Protein AF-A0A257UPD8-F1 (afdb_monomer)

Structure (mmCIF, N/CA/C/O backbone):
data_AF-A0A257UPD8-F1
#
_entry.id   AF-A0A257UPD8-F1
#
loop_
_atom_site.group_PDB
_atom_site.id
_atom_site.type_symbol
_atom_site.label_atom_id
_atom_site.label_alt_id
_atom_site.label_comp_id
_at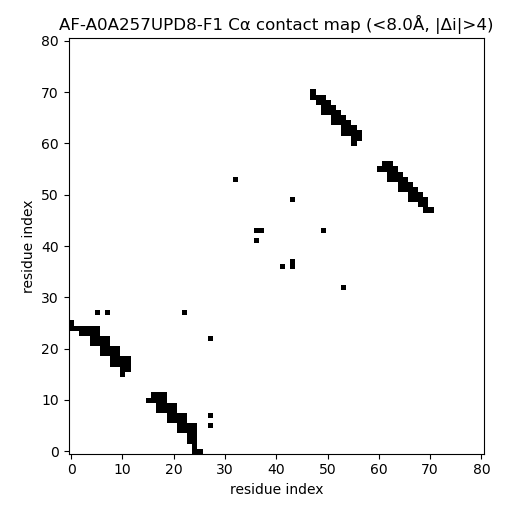om_site.label_asym_id
_atom_site.label_entity_id
_atom_site.label_seq_id
_atom_site.pdbx_PDB_ins_code
_atom_site.Cartn_x
_atom_site.Cartn_y
_atom_site.Cartn_z
_atom_site.occupancy
_atom_site.B_iso_or_equiv
_atom_site.auth_seq_id
_atom_site.auth_comp_id
_atom_site.auth_asym_id
_atom_site.auth_atom_id
_atom_site.pdbx_PDB_model_num
ATOM 1 N N . LEU A 1 1 ? -16.506 1.030 2.211 1.00 85.44 1 LEU A N 1
ATOM 2 C CA . LEU A 1 1 ? -15.961 0.621 3.522 1.00 85.44 1 LEU A CA 1
ATOM 3 C C . LEU A 1 1 ? -16.843 1.232 4.598 1.00 85.44 1 LEU A C 1
ATOM 5 O O . LEU A 1 1 ? -17.445 2.256 4.294 1.00 85.44 1 LEU A O 1
ATOM 9 N N . PRO A 1 2 ? -16.960 0.595 5.769 1.00 89.75 2 PRO A N 1
ATOM 10 C CA . PRO A 1 2 ? -17.693 1.147 6.904 1.00 89.75 2 PRO A CA 1
ATOM 11 C C . PRO A 1 2 ? -17.084 2.492 7.360 1.00 89.75 2 PRO A C 1
ATOM 13 O O . PRO A 1 2 ? -15.884 2.710 7.166 1.00 89.75 2 PRO A O 1
ATOM 16 N N . ASP A 1 3 ? -17.902 3.381 7.929 1.00 91.38 3 ASP A N 1
ATOM 17 C CA . ASP A 1 3 ? -17.484 4.722 8.395 1.00 91.38 3 ASP A CA 1
ATOM 18 C C . ASP A 1 3 ? -16.933 4.702 9.835 1.00 91.38 3 ASP A C 1
ATOM 20 O O . ASP A 1 3 ? -16.548 5.729 10.401 1.00 91.38 3 ASP A O 1
ATOM 24 N N . GLU A 1 4 ? -16.894 3.521 10.447 1.00 94.19 4 GLU A N 1
ATOM 25 C CA . GLU A 1 4 ? -16.356 3.273 11.769 1.00 94.19 4 GLU A CA 1
ATOM 26 C C . GLU A 1 4 ? -14.887 3.689 11.865 1.00 94.19 4 GLU A C 1
ATOM 28 O O . GLU A 1 4 ? -14.089 3.578 10.924 1.00 94.19 4 GLU A O 1
ATOM 33 N N . ARG A 1 5 ? -14.524 4.150 13.063 1.00 95.88 5 ARG A N 1
ATOM 34 C CA . ARG A 1 5 ? -13.148 4.487 13.403 1.00 95.88 5 ARG A CA 1
ATOM 35 C C . ARG A 1 5 ? -12.502 3.334 14.155 1.00 95.88 5 ARG A C 1
ATOM 37 O O . ARG A 1 5 ? -13.101 2.774 15.070 1.00 95.88 5 ARG A O 1
ATOM 44 N N . ILE A 1 6 ? -11.270 3.026 13.783 1.00 95.31 6 ILE A N 1
ATOM 45 C CA . ILE A 1 6 ? -10.426 2.011 14.399 1.00 95.31 6 ILE A CA 1
ATOM 46 C C . ILE A 1 6 ? -9.151 2.653 14.940 1.00 95.31 6 ILE A C 1
ATOM 48 O O . ILE A 1 6 ? -8.738 3.730 14.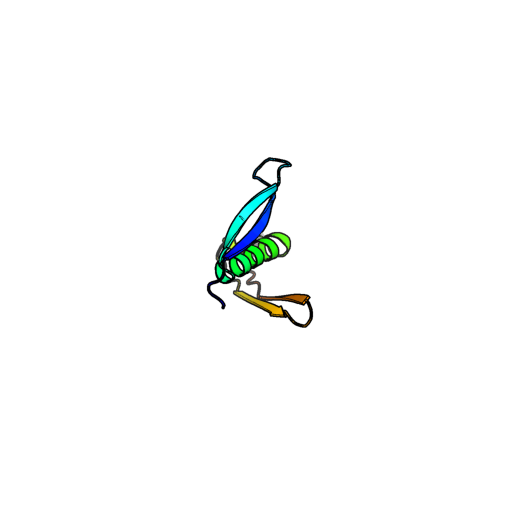504 1.00 95.31 6 ILE A O 1
ATOM 52 N N . GLU A 1 7 ? -8.530 1.988 15.905 1.00 95.94 7 GLU A N 1
ATOM 53 C CA . GLU A 1 7 ? -7.222 2.376 16.420 1.00 95.94 7 GLU A CA 1
ATOM 54 C C . GLU A 1 7 ? -6.154 1.488 15.784 1.00 95.94 7 GLU A C 1
ATOM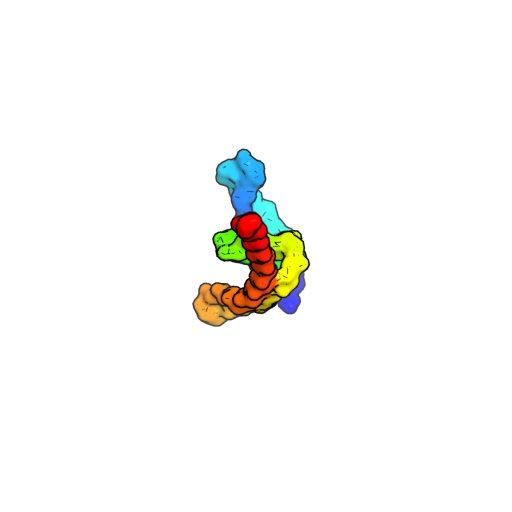 56 O O . GLU A 1 7 ? -6.261 0.261 15.812 1.00 95.94 7 GLU A O 1
ATOM 61 N N . ILE A 1 8 ? -5.120 2.112 15.226 1.00 92.94 8 ILE A N 1
ATOM 62 C CA . ILE A 1 8 ? -3.891 1.428 14.823 1.00 92.94 8 ILE A CA 1
ATOM 63 C C . ILE A 1 8 ? -2.735 1.973 15.654 1.00 92.94 8 ILE A C 1
ATOM 65 O O . ILE A 1 8 ? -2.730 3.133 16.077 1.00 92.94 8 ILE A O 1
ATOM 69 N N . PHE A 1 9 ? -1.755 1.114 15.882 1.00 92.12 9 PHE A N 1
ATOM 70 C CA . PHE A 1 9 ? -0.571 1.412 16.667 1.00 92.12 9 PHE A CA 1
ATOM 71 C C . PHE A 1 9 ? 0.638 1.416 15.742 1.00 92.12 9 PHE A C 1
ATOM 73 O O . PHE A 1 9 ? 0.831 0.469 14.979 1.00 92.12 9 PHE A O 1
ATOM 80 N N . ARG A 1 10 ? 1.421 2.492 15.786 1.00 88.00 10 ARG A N 1
ATOM 81 C CA . ARG A 1 10 ? 2.596 2.685 14.932 1.00 88.00 10 ARG A CA 1
ATOM 82 C C . ARG A 1 10 ? 3.802 3.099 15.765 1.00 88.00 10 ARG A C 1
ATOM 84 O O . ARG A 1 10 ? 3.609 3.774 16.772 1.00 88.00 10 ARG A O 1
ATOM 91 N N . PRO A 1 11 ? 5.028 2.724 15.377 1.00 87.94 11 PRO A N 1
ATOM 92 C CA . PRO A 1 11 ? 6.219 3.245 16.035 1.00 87.94 11 PRO A CA 1
ATOM 93 C C . PRO A 1 11 ? 6.280 4.768 15.866 1.00 87.94 11 PRO A C 1
ATOM 95 O O . PRO A 1 11 ? 6.045 5.284 14.771 1.00 87.94 11 PRO A O 1
ATOM 98 N N . GLY A 1 12 ? 6.571 5.475 16.956 1.00 86.19 12 GLY A N 1
ATOM 99 C CA . GLY A 1 12 ? 6.813 6.910 16.931 1.00 86.19 12 GLY A CA 1
ATOM 100 C C . GLY A 1 12 ? 8.078 7.237 16.143 1.00 86.19 12 GLY A C 1
ATOM 101 O O . GLY A 1 12 ? 9.032 6.456 16.097 1.00 86.19 12 GLY A O 1
ATOM 102 N N . TRP A 1 13 ? 8.097 8.403 15.502 1.00 82.38 13 TRP A N 1
ATOM 103 C CA . TRP A 1 13 ? 9.273 8.835 14.751 1.00 82.38 13 TRP A CA 1
ATOM 104 C C . TRP A 1 13 ? 10.461 9.048 15.696 1.00 82.38 13 TRP A C 1
ATOM 106 O O . TRP A 1 13 ? 10.378 9.862 16.614 1.00 82.38 13 TRP A O 1
ATOM 116 N N . ASP A 1 14 ? 11.560 8.325 15.461 1.00 87.81 14 ASP A N 1
ATOM 117 C CA . ASP A 1 14 ? 12.774 8.354 16.296 1.00 87.81 14 ASP A CA 1
ATOM 118 C C . ASP A 1 14 ? 12.509 8.069 17.793 1.00 87.81 14 ASP A C 1
ATOM 120 O O . ASP A 1 14 ? 13.218 8.540 18.681 1.00 87.81 14 ASP A O 1
ATOM 124 N N . SER A 1 15 ? 11.462 7.290 18.087 1.00 86.94 15 SER A N 1
ATOM 125 C CA . SER A 1 15 ? 11.090 6.897 19.446 1.00 86.94 15 SER A CA 1
ATOM 126 C C . SER A 1 15 ? 10.791 5.397 19.519 1.00 86.94 15 SER A C 1
ATOM 128 O O . SER A 1 15 ? 10.193 4.840 18.598 1.00 86.94 15 SER A O 1
ATOM 130 N N . PRO A 1 16 ? 11.164 4.713 20.617 1.00 84.62 16 PRO A N 1
ATOM 131 C CA . PRO A 1 16 ? 10.710 3.349 20.878 1.00 84.62 16 PRO A CA 1
ATOM 132 C C . PRO A 1 16 ? 9.226 3.280 21.280 1.00 84.62 16 PRO A C 1
ATOM 134 O O . PRO A 1 16 ? 8.686 2.181 21.418 1.00 84.62 16 PRO A O 1
ATOM 137 N N . ASP A 1 17 ? 8.578 4.426 21.510 1.00 92.06 17 ASP A N 1
ATOM 138 C CA . ASP A 1 17 ? 7.181 4.488 21.915 1.00 92.06 17 ASP A CA 1
ATOM 139 C C . ASP A 1 17 ? 6.238 4.152 20.759 1.00 92.06 17 ASP A C 1
ATOM 141 O O . ASP A 1 17 ? 6.488 4.452 19.592 1.00 92.06 17 ASP A O 1
ATOM 145 N N . MET A 1 18 ? 5.106 3.550 21.110 1.00 91.69 18 MET A N 1
ATOM 146 C CA . MET A 1 18 ? 4.038 3.252 20.171 1.00 91.69 18 MET A CA 1
ATOM 147 C C . MET A 1 18 ? 3.005 4.378 20.194 1.00 91.69 18 MET A C 1
ATOM 149 O O . MET A 1 18 ? 2.351 4.627 21.209 1.00 91.69 18 MET A O 1
ATOM 153 N N . GLU A 1 19 ? 2.815 5.031 19.060 1.00 91.88 19 GLU A N 1
ATOM 154 C CA . GLU A 1 19 ? 1.786 6.035 18.869 1.00 91.88 19 GLU A CA 1
ATOM 155 C C . GLU A 1 19 ? 0.459 5.382 18.502 1.00 91.88 19 GLU A C 1
ATOM 157 O O . GLU A 1 19 ? 0.348 4.582 17.569 1.00 91.88 19 GLU A O 1
ATOM 162 N N . ARG A 1 20 ? -0.580 5.764 19.242 1.00 93.56 20 ARG A N 1
ATOM 163 C CA . ARG A 1 20 ? -1.954 5.375 18.951 1.00 93.56 20 ARG A CA 1
ATOM 164 C C . ARG A 1 20 ? -2.584 6.387 18.010 1.00 93.56 20 ARG A C 1
ATOM 166 O O . ARG A 1 20 ? -2.655 7.571 18.336 1.00 93.56 20 ARG A O 1
ATOM 173 N N . GLN A 1 21 ? -3.109 5.906 16.891 1.00 93.19 21 GLN A N 1
ATOM 174 C CA . GLN A 1 21 ? -3.751 6.736 15.882 1.00 93.19 21 GLN A CA 1
ATOM 175 C C . GLN A 1 21 ? -5.164 6.227 15.598 1.00 93.19 21 GLN A C 1
ATOM 177 O O . GLN A 1 21 ? -5.379 5.029 15.414 1.00 93.19 21 GLN A O 1
ATOM 182 N N . THR A 1 22 ? -6.135 7.141 15.562 1.00 96.44 22 THR A N 1
ATOM 183 C CA . THR A 1 22 ? -7.538 6.816 15.279 1.00 96.44 22 THR A CA 1
ATOM 184 C C . THR A 1 22 ? -7.882 7.166 13.835 1.00 96.44 22 THR A C 1
ATOM 186 O O . THR A 1 22 ? -8.004 8.344 13.496 1.00 96.44 22 THR A O 1
ATOM 189 N N . HIS A 1 23 ? -8.148 6.152 13.021 1.00 94.88 23 HIS A N 1
ATOM 190 C CA . HIS A 1 23 ? -8.417 6.267 11.585 1.00 94.88 23 HIS A CA 1
ATOM 191 C C . HIS A 1 23 ? -9.800 5.734 11.242 1.00 94.88 23 HIS A C 1
ATOM 193 O O . HIS A 1 23 ? -10.328 4.875 11.939 1.00 94.88 23 HIS A O 1
ATOM 199 N N . THR A 1 24 ? -10.394 6.204 10.154 1.00 96.81 24 THR A N 1
ATOM 200 C CA . THR A 1 24 ? -11.442 5.438 9.467 1.00 96.81 24 THR A CA 1
ATOM 201 C C . THR A 1 24 ? -10.859 4.131 8.920 1.00 96.81 24 THR A C 1
ATOM 203 O O . THR A 1 24 ? -9.651 4.019 8.704 1.00 96.81 24 THR A O 1
ATOM 206 N N . VAL A 1 25 ? -11.707 3.138 8.630 1.00 94.94 25 VAL A N 1
ATOM 207 C CA . VAL A 1 25 ? -11.249 1.881 7.999 1.00 94.94 25 VAL A CA 1
ATOM 208 C C . VAL A 1 25 ? -10.500 2.149 6.686 1.00 94.94 25 VAL A C 1
ATOM 210 O O . VAL A 1 25 ? -9.500 1.499 6.397 1.00 94.94 25 VAL A O 1
ATOM 213 N N . ARG A 1 26 ? -10.955 3.135 5.901 1.00 95.38 26 ARG A N 1
ATOM 214 C CA . ARG A 1 26 ? -10.295 3.545 4.655 1.00 95.38 26 ARG A CA 1
ATOM 215 C C . ARG A 1 26 ? -8.886 4.076 4.904 1.00 95.38 26 ARG A C 1
ATOM 217 O O . ARG A 1 26 ? -7.956 3.593 4.270 1.00 95.38 26 ARG A O 1
ATOM 224 N N . GLU A 1 27 ? -8.752 5.048 5.801 1.00 95.56 27 GLU A N 1
ATOM 225 C CA . GLU A 1 27 ? -7.459 5.659 6.129 1.00 95.56 27 GLU A CA 1
ATOM 226 C C . GLU A 1 27 ? -6.484 4.608 6.670 1.00 95.56 27 GLU A C 1
ATOM 228 O O . GLU A 1 27 ? -5.323 4.597 6.284 1.00 95.56 27 GLU A O 1
ATOM 233 N N . ALA A 1 28 ? -6.956 3.665 7.492 1.00 94.69 28 ALA A N 1
ATOM 234 C CA . ALA A 1 28 ? -6.116 2.587 8.005 1.00 94.69 28 ALA A CA 1
ATOM 235 C C . ALA A 1 28 ? -5.610 1.643 6.898 1.00 94.69 28 ALA A C 1
ATOM 237 O O . ALA A 1 28 ? -4.433 1.285 6.894 1.00 94.69 28 ALA A O 1
ATOM 238 N N . ILE A 1 29 ? -6.474 1.255 5.951 1.00 95.06 29 ILE A N 1
ATOM 239 C CA . ILE A 1 29 ? -6.092 0.421 4.797 1.00 95.06 29 ILE A CA 1
ATOM 240 C C . ILE A 1 29 ? -5.067 1.146 3.923 1.00 95.06 29 ILE A C 1
ATOM 242 O O . ILE A 1 29 ? -4.055 0.559 3.541 1.00 95.06 29 ILE A O 1
ATOM 246 N N . GLU A 1 30 ? -5.309 2.421 3.623 1.00 95.06 30 GLU A N 1
ATOM 247 C CA . GLU A 1 30 ? -4.395 3.245 2.831 1.00 95.06 30 GLU A CA 1
ATOM 248 C C . GLU A 1 30 ? -3.031 3.365 3.515 1.00 95.06 30 GLU A C 1
ATOM 250 O O . GLU A 1 30 ? -1.992 3.111 2.907 1.00 95.06 30 GLU A O 1
ATOM 255 N N . ALA A 1 31 ? -3.034 3.666 4.810 1.00 93.38 31 ALA A N 1
ATOM 256 C CA . ALA A 1 31 ? -1.815 3.845 5.568 1.00 93.38 31 ALA A CA 1
ATOM 257 C C . ALA A 1 31 ? -0.997 2.539 5.657 1.00 93.38 31 ALA A C 1
ATOM 259 O O . ALA A 1 31 ? 0.222 2.588 5.510 1.00 93.38 31 ALA A O 1
ATOM 260 N N . LEU A 1 32 ? -1.644 1.380 5.839 1.00 94.06 32 LEU A N 1
ATOM 261 C CA . LEU A 1 32 ? -0.979 0.071 5.791 1.00 94.06 32 LEU A CA 1
ATOM 262 C C . LEU A 1 32 ? -0.425 -0.254 4.399 1.00 94.06 32 LEU A C 1
ATOM 264 O O . LEU A 1 32 ? 0.656 -0.824 4.288 1.00 94.06 32 LEU A O 1
ATOM 268 N N . SER A 1 33 ? -1.142 0.121 3.338 1.00 94.88 33 SER A N 1
ATOM 269 C CA . SER A 1 33 ? -0.693 -0.105 1.958 1.00 94.88 33 SER A CA 1
ATOM 270 C C . SER A 1 33 ? 0.631 0.615 1.689 1.00 94.88 33 SER A C 1
ATOM 272 O O . SER A 1 33 ? 1.564 0.008 1.164 1.00 94.88 33 SER A O 1
ATOM 274 N N . TYR A 1 34 ? 0.761 1.874 2.124 1.00 92.12 34 TYR A N 1
ATOM 275 C CA . TYR A 1 34 ? 2.025 2.609 2.019 1.00 92.12 34 TYR A CA 1
ATOM 276 C C . TYR A 1 34 ? 3.139 2.004 2.883 1.00 92.12 34 TYR A C 1
ATOM 278 O O . TYR A 1 34 ? 4.270 1.899 2.409 1.00 92.12 34 TYR A O 1
ATOM 286 N N . ASP A 1 35 ? 2.833 1.550 4.104 1.00 91.62 35 ASP A N 1
ATOM 287 C CA . ASP A 1 35 ? 3.822 0.893 4.970 1.00 91.62 35 ASP A CA 1
ATOM 288 C C . ASP A 1 35 ? 4.379 -0.388 4.320 1.00 91.62 35 ASP A C 1
ATOM 290 O O . ASP A 1 35 ? 5.588 -0.629 4.357 1.00 91.62 35 ASP A O 1
ATOM 294 N N . PHE A 1 36 ? 3.524 -1.222 3.715 1.00 93.69 36 PHE A N 1
ATOM 295 C CA . PHE A 1 36 ? 3.954 -2.453 3.040 1.00 93.69 36 PHE A CA 1
ATOM 296 C C . PHE A 1 36 ? 4.685 -2.180 1.726 1.00 93.69 36 PHE A C 1
ATOM 298 O O . PHE A 1 36 ? 5.667 -2.861 1.415 1.00 93.69 36 PHE A O 1
ATOM 305 N N . LEU A 1 37 ? 4.247 -1.168 0.975 1.00 92.62 37 LEU A N 1
ATOM 306 C CA . LEU A 1 37 ? 4.919 -0.753 -0.251 1.00 92.62 37 LEU A CA 1
ATOM 307 C C . LEU A 1 37 ? 6.338 -0.258 0.052 1.00 92.62 37 LEU A C 1
ATOM 309 O O . LEU A 1 37 ? 7.287 -0.700 -0.587 1.00 92.62 37 LEU A O 1
ATOM 313 N N . ALA A 1 38 ? 6.510 0.576 1.082 1.00 89.25 38 ALA A N 1
ATOM 314 C CA . ALA A 1 38 ? 7.821 1.065 1.506 1.00 89.25 38 ALA A CA 1
ATOM 315 C C . ALA A 1 38 ? 8.759 -0.059 1.987 1.00 89.25 38 ALA A C 1
ATOM 317 O O . ALA A 1 38 ? 9.966 0.013 1.759 1.00 89.25 38 ALA A O 1
ATOM 318 N N . GLN A 1 39 ? 8.219 -1.104 2.626 1.00 90.94 39 GLN A N 1
ATOM 319 C CA . GLN A 1 39 ? 8.998 -2.256 3.099 1.00 90.94 39 GLN A CA 1
ATOM 320 C C . GLN A 1 39 ? 9.539 -3.142 1.970 1.00 90.94 39 GLN A C 1
ATOM 322 O O . GLN A 1 39 ? 10.600 -3.743 2.130 1.00 90.94 39 GLN A O 1
ATOM 327 N N . THR A 1 40 ? 8.808 -3.268 0.861 1.00 90.75 40 THR A N 1
ATOM 328 C CA . THR A 1 40 ? 9.113 -4.241 -0.205 1.00 90.75 40 THR A CA 1
ATOM 329 C C . THR A 1 40 ? 9.663 -3.596 -1.474 1.00 90.75 40 THR A C 1
ATOM 331 O O . THR A 1 40 ? 10.563 -4.155 -2.098 1.00 90.75 40 THR A O 1
ATOM 334 N N . HIS A 1 41 ? 9.171 -2.409 -1.832 1.00 86.62 41 HIS A N 1
ATOM 335 C CA . HIS A 1 41 ? 9.477 -1.711 -3.079 1.00 86.62 41 HIS A CA 1
ATOM 336 C C . HIS A 1 41 ? 9.694 -0.215 -2.824 1.00 86.62 41 HIS A C 1
ATOM 338 O O . HIS A 1 41 ? 8.873 0.634 -3.175 1.00 86.62 41 HIS A O 1
ATOM 344 N N . CYS A 1 42 ? 10.827 0.128 -2.207 1.00 71.69 42 CYS A N 1
ATOM 345 C CA . CYS A 1 42 ? 11.252 1.521 -2.098 1.00 71.69 42 CYS A CA 1
ATOM 346 C C . CYS A 1 42 ? 11.520 2.125 -3.492 1.00 71.69 42 CYS A C 1
ATOM 348 O O . CYS A 1 42 ? 11.878 1.424 -4.434 1.00 71.69 42 CYS A O 1
ATOM 350 N N . GLY A 1 43 ? 11.318 3.437 -3.643 1.00 72.94 43 GLY A N 1
ATOM 351 C CA . GLY A 1 43 ? 11.461 4.118 -4.936 1.00 72.94 43 GLY A CA 1
ATOM 352 C C . GLY A 1 43 ? 10.164 4.295 -5.732 1.00 72.94 43 GLY A C 1
ATOM 353 O O . GLY A 1 43 ? 10.183 5.013 -6.731 1.00 72.94 43 GLY A O 1
ATOM 354 N N . TRP A 1 44 ? 9.027 3.764 -5.257 1.00 73.50 44 TRP A N 1
ATOM 355 C CA . TRP A 1 44 ? 7.692 4.121 -5.770 1.00 73.50 44 TRP A CA 1
ATOM 356 C C . TRP A 1 44 ? 7.446 5.646 -5.744 1.00 73.50 44 TRP A C 1
ATOM 358 O O . TRP A 1 44 ? 6.804 6.200 -6.634 1.00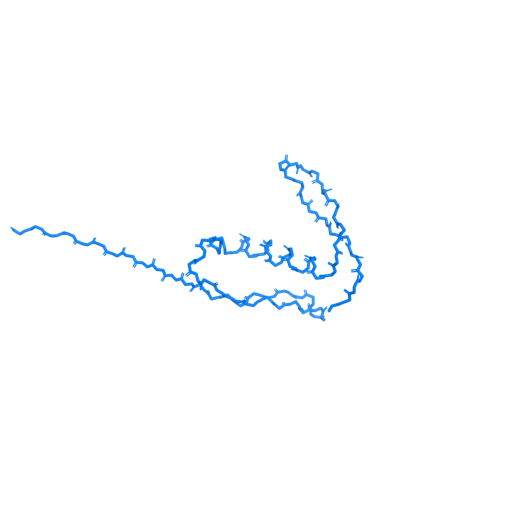 73.50 44 TRP A O 1
ATOM 368 N N . GLU A 1 45 ? 8.048 6.339 -4.773 1.00 77.88 45 GLU A N 1
ATOM 369 C CA . GLU A 1 45 ? 7.997 7.797 -4.584 1.00 77.88 45 GLU A CA 1
ATOM 370 C C . GLU A 1 45 ? 8.633 8.588 -5.742 1.00 77.88 45 GLU A C 1
ATOM 372 O O . GLU A 1 45 ? 8.335 9.768 -5.937 1.00 77.88 45 GLU A O 1
ATOM 377 N N . ASN A 1 46 ? 9.489 7.948 -6.546 1.00 80.69 46 ASN A N 1
ATOM 378 C CA . ASN A 1 46 ? 10.211 8.603 -7.639 1.00 80.69 46 ASN A CA 1
ATOM 379 C C . ASN A 1 46 ? 9.332 8.865 -8.872 1.00 80.69 46 ASN A C 1
ATOM 381 O O . ASN A 1 46 ? 9.788 9.515 -9.811 1.00 80.69 46 ASN A O 1
ATOM 385 N N . ASN A 1 47 ? 8.081 8.386 -8.879 1.00 77.12 47 ASN A N 1
ATOM 386 C CA . ASN A 1 47 ? 7.110 8.590 -9.957 1.00 77.12 47 ASN A CA 1
ATOM 387 C C . ASN A 1 47 ? 7.586 8.112 -11.347 1.00 77.12 47 ASN A C 1
ATOM 389 O O . ASN A 1 47 ? 7.130 8.633 -12.364 1.00 77.12 47 ASN A O 1
ATOM 393 N N . ASP A 1 48 ? 8.440 7.082 -11.425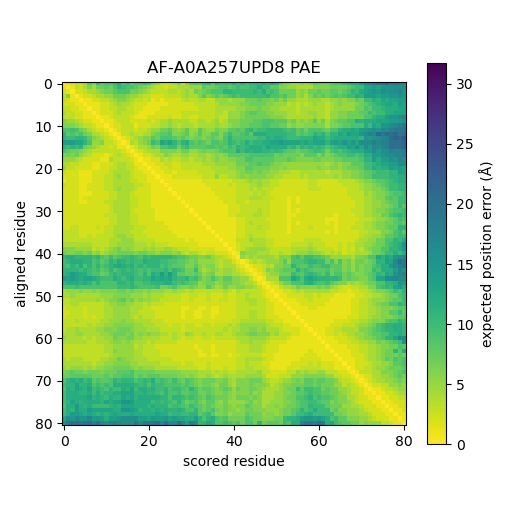 1.00 83.25 48 ASP A N 1
ATOM 394 C CA . ASP A 1 48 ? 8.876 6.506 -12.716 1.00 83.25 48 ASP A CA 1
ATOM 395 C C . ASP A 1 48 ? 7.808 5.597 -13.369 1.00 83.25 48 ASP A C 1
ATOM 397 O O . ASP A 1 48 ? 8.068 4.870 -14.327 1.00 83.25 48 ASP A O 1
ATOM 401 N N . GLY A 1 49 ? 6.563 5.659 -12.890 1.00 85.62 49 GLY A N 1
ATOM 402 C CA . GLY A 1 49 ? 5.411 4.996 -13.504 1.00 85.62 49 GLY A CA 1
ATOM 403 C C . GLY A 1 49 ? 5.176 3.553 -13.060 1.00 85.62 49 GLY A C 1
ATOM 404 O O . GLY A 1 49 ? 4.566 2.797 -13.814 1.00 85.62 49 GLY A O 1
ATOM 405 N N . ALA A 1 50 ? 5.644 3.165 -11.872 1.00 88.94 50 ALA A N 1
ATOM 406 C CA . ALA A 1 50 ? 5.218 1.919 -11.241 1.00 88.94 50 ALA A CA 1
ATOM 407 C C . ALA A 1 50 ? 3.732 1.984 -10.839 1.00 88.94 50 ALA A C 1
ATOM 409 O O . ALA A 1 50 ? 3.221 3.050 -10.490 1.00 88.94 50 ALA A O 1
ATOM 410 N N . TYR A 1 51 ? 3.038 0.850 -10.898 1.00 90.88 51 TYR A N 1
ATOM 411 C CA . TYR A 1 51 ? 1.622 0.731 -10.539 1.00 90.88 51 TYR A CA 1
ATOM 412 C C . TYR A 1 51 ? 1.309 -0.678 -10.035 1.00 90.88 51 TYR A C 1
ATOM 414 O O . TYR A 1 51 ? 2.112 -1.594 -10.188 1.00 90.88 51 TYR A O 1
ATOM 422 N N . GLY A 1 52 ? 0.142 -0.874 -9.432 1.00 92.69 52 GLY A N 1
ATOM 423 C CA . GLY A 1 52 ? -0.255 -2.175 -8.911 1.00 92.69 52 GLY A CA 1
ATOM 424 C C . GLY A 1 52 ? -1.451 -2.084 -7.982 1.00 92.69 52 GLY A C 1
ATOM 425 O O . GLY A 1 52 ? -1.951 -0.989 -7.718 1.00 92.69 52 GLY A O 1
ATOM 426 N N . ASP A 1 53 ? -1.866 -3.239 -7.473 1.00 96.69 53 ASP A N 1
ATOM 427 C CA . ASP A 1 53 ? -3.041 -3.382 -6.623 1.00 96.69 53 ASP A CA 1
ATOM 428 C C . ASP A 1 53 ? -2.693 -4.093 -5.312 1.00 96.69 53 ASP A C 1
ATOM 430 O O . ASP A 1 53 ? -2.028 -5.132 -5.296 1.00 96.69 53 ASP A O 1
ATOM 434 N N . PHE A 1 54 ? -3.197 -3.550 -4.203 1.00 97.31 54 PHE A N 1
ATOM 435 C CA . PHE A 1 54 ? -3.264 -4.261 -2.931 1.00 97.31 54 PHE A CA 1
ATOM 436 C C . PHE A 1 54 ? -4.633 -4.922 -2.768 1.00 97.31 54 PHE A C 1
ATOM 438 O O . PHE A 1 54 ? -5.669 -4.270 -2.924 1.00 97.31 54 PHE A O 1
ATOM 445 N N . ILE A 1 55 ? -4.643 -6.192 -2.367 1.00 97.62 55 ILE A N 1
ATOM 446 C CA . ILE A 1 55 ? -5.862 -6.938 -2.040 1.00 97.62 55 ILE A CA 1
ATOM 447 C C . ILE A 1 55 ? -5.794 -7.362 -0.575 1.00 97.62 55 ILE A C 1
ATOM 449 O O . ILE A 1 55 ? -4.916 -8.127 -0.178 1.00 97.62 55 ILE A O 1
ATOM 453 N N . PHE A 1 56 ? -6.745 -6.865 0.215 1.00 96.44 56 PHE A N 1
ATOM 454 C CA . PHE A 1 56 ? -6.949 -7.244 1.611 1.00 96.44 56 PHE A CA 1
ATOM 455 C C . PHE A 1 56 ? -8.056 -8.299 1.671 1.00 96.44 56 PHE A C 1
ATOM 457 O O . PHE A 1 56 ? -9.240 -7.960 1.576 1.00 96.44 56 PHE A O 1
ATOM 464 N N . ASP A 1 57 ? -7.687 -9.569 1.831 1.00 96.88 57 ASP A N 1
ATOM 465 C CA . ASP A 1 57 ? -8.648 -10.648 2.045 1.00 96.88 57 ASP A CA 1
ATOM 466 C C . ASP A 1 57 ? -8.902 -10.831 3.545 1.00 96.88 57 ASP A C 1
ATOM 468 O O . ASP A 1 57 ? -8.083 -11.357 4.302 1.00 96.88 57 ASP A O 1
ATOM 472 N N . VAL A 1 58 ? -10.074 -10.377 3.987 1.00 93.81 58 VAL A N 1
ATOM 473 C CA . VAL A 1 58 ? -10.486 -10.449 5.395 1.00 93.81 58 VAL A CA 1
ATOM 474 C C . VAL A 1 58 ? -10.792 -11.886 5.826 1.00 93.81 58 VAL A C 1
ATOM 476 O O . VAL A 1 58 ? -10.606 -12.222 6.993 1.00 93.81 58 VAL A O 1
ATOM 479 N N . THR A 1 59 ? -11.255 -12.740 4.910 1.00 97.12 59 THR A N 1
ATOM 480 C CA . THR A 1 59 ? -11.622 -14.130 5.223 1.00 97.12 59 THR A CA 1
ATOM 481 C C . THR A 1 59 ? -10.373 -14.978 5.407 1.00 97.12 59 THR A C 1
ATOM 483 O O . THR A 1 59 ? -10.292 -15.770 6.344 1.00 97.12 59 THR A O 1
ATOM 486 N N . GLU A 1 60 ? -9.390 -14.789 4.530 1.00 97.50 60 GLU A N 1
ATOM 487 C CA . GLU A 1 60 ? -8.108 -15.490 4.580 1.00 97.50 60 GLU A CA 1
ATOM 488 C C . GLU A 1 60 ? -7.105 -14.835 5.538 1.00 97.50 60 GLU A C 1
ATOM 490 O O . GLU A 1 60 ? -6.060 -15.418 5.825 1.00 97.50 60 GLU A O 1
ATOM 495 N N . CYS A 1 61 ? -7.431 -13.650 6.071 1.00 95.88 61 CYS A N 1
ATOM 496 C CA . CYS A 1 61 ? -6.538 -12.837 6.898 1.00 95.88 61 CYS A CA 1
ATOM 497 C C . CYS A 1 61 ? -5.195 -12.585 6.188 1.00 95.88 61 CYS A C 1
ATOM 499 O O . CYS A 1 61 ? -4.118 -12.712 6.776 1.00 95.88 61 CYS A O 1
ATOM 501 N N . SER A 1 62 ? -5.262 -12.271 4.894 1.00 96.88 62 SER A N 1
ATOM 502 C CA . SER A 1 62 ? -4.097 -12.119 4.030 1.00 96.88 62 SER A CA 1
ATOM 503 C C . SER A 1 62 ? -4.117 -10.771 3.312 1.00 96.88 62 SER A C 1
ATOM 505 O O . SER A 1 62 ? -5.165 -10.166 3.073 1.00 96.88 62 SER A O 1
ATOM 507 N N . ILE A 1 63 ? -2.923 -10.269 3.007 1.00 97.25 63 ILE A N 1
ATOM 508 C CA . ILE A 1 63 ? -2.728 -9.052 2.222 1.00 97.25 63 ILE A CA 1
ATOM 509 C C . ILE A 1 63 ? -1.757 -9.408 1.108 1.00 97.25 63 ILE A C 1
ATOM 511 O O . ILE A 1 63 ? -0.679 -9.944 1.372 1.00 97.25 63 ILE A O 1
ATOM 515 N N . THR A 1 64 ? -2.146 -9.130 -0.130 1.00 97.56 64 THR A N 1
ATOM 516 C CA . THR A 1 64 ? -1.319 -9.382 -1.312 1.00 97.56 64 THR A CA 1
ATOM 517 C C . THR A 1 64 ? -1.093 -8.091 -2.081 1.00 97.56 64 THR A C 1
ATOM 519 O O . THR A 1 64 ? -1.951 -7.209 -2.087 1.00 97.56 64 THR A O 1
ATOM 522 N N . L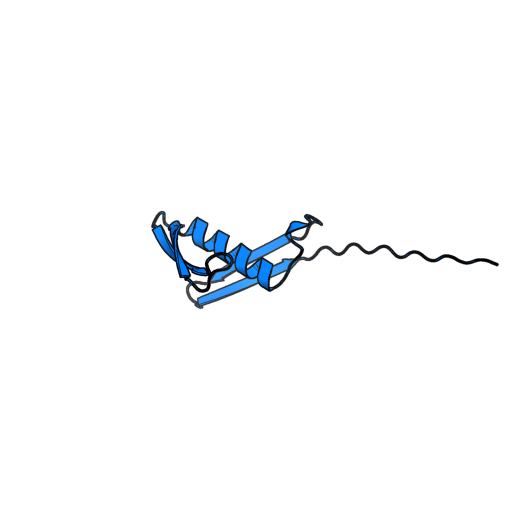EU A 1 65 ? 0.084 -7.981 -2.693 1.00 97.06 65 LEU A N 1
ATOM 523 C CA . LEU A 1 65 ? 0.470 -6.891 -3.579 1.00 97.06 65 LEU A CA 1
ATOM 524 C C . LEU A 1 65 ? 0.803 -7.488 -4.947 1.00 97.06 65 LEU A C 1
ATOM 526 O O . LEU A 1 65 ? 1.739 -8.281 -5.053 1.00 97.06 65 LEU A O 1
ATOM 530 N N . ASP A 1 66 ? 0.049 -7.098 -5.971 1.00 96.56 66 ASP A N 1
ATOM 531 C CA . ASP A 1 66 ? 0.400 -7.323 -7.374 1.00 96.56 66 ASP A CA 1
ATOM 532 C C . ASP A 1 66 ? 1.053 -6.045 -7.917 1.00 96.56 66 ASP A C 1
ATOM 534 O O . ASP A 1 66 ? 0.378 -5.039 -8.148 1.00 96.56 66 ASP A O 1
ATOM 538 N N . TYR A 1 67 ? 2.383 -6.049 -8.027 1.00 93.38 67 TYR A N 1
ATOM 539 C CA . TYR A 1 67 ? 3.192 -4.863 -8.312 1.00 93.38 67 TYR A CA 1
ATOM 540 C C . TYR A 1 67 ? 3.851 -4.932 -9.690 1.00 93.38 67 TYR A C 1
ATOM 542 O O . TYR A 1 67 ? 4.532 -5.899 -10.031 1.00 93.38 67 TYR A O 1
ATOM 550 N N . ASN A 1 68 ? 3.702 -3.854 -10.456 1.00 90.56 68 ASN A N 1
ATOM 551 C CA . ASN A 1 68 ? 4.318 -3.657 -11.759 1.00 90.56 68 ASN A CA 1
ATOM 552 C C . ASN A 1 68 ? 5.362 -2.542 -11.657 1.00 90.56 68 ASN A C 1
ATOM 554 O O . ASN A 1 68 ? 5.033 -1.354 -11.604 1.00 90.56 68 ASN A O 1
ATOM 558 N N . GLU A 1 69 ? 6.635 -2.930 -11.660 1.00 88.88 69 GLU A N 1
ATOM 559 C CA . GLU A 1 69 ? 7.752 -1.991 -11.693 1.00 88.88 69 GLU A CA 1
ATOM 560 C C . GLU A 1 69 ? 8.036 -1.530 -13.125 1.00 88.88 69 GLU A C 1
ATOM 562 O O . GLU A 1 69 ? 8.116 -2.336 -14.057 1.00 88.88 69 GLU A O 1
ATOM 567 N N . ARG A 1 70 ? 8.247 -0.225 -13.303 1.00 86.56 70 ARG A N 1
ATOM 568 C CA . ARG A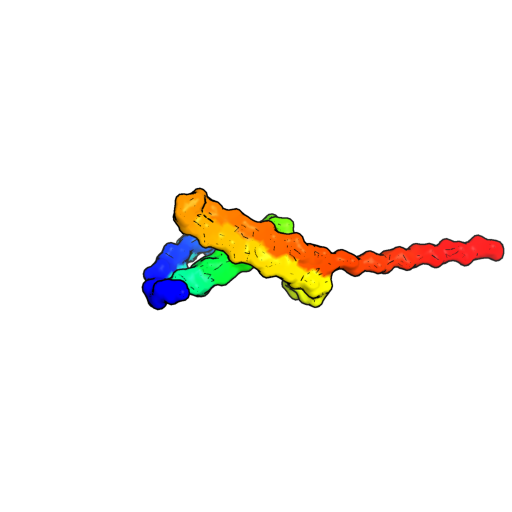 1 70 ? 8.803 0.326 -14.537 1.00 86.56 70 ARG A CA 1
ATOM 569 C C . ARG A 1 70 ? 10.284 0.598 -14.321 1.00 86.56 70 ARG A C 1
ATOM 571 O O . ARG A 1 70 ? 10.651 1.371 -13.448 1.00 86.56 70 ARG A O 1
ATOM 578 N N . TYR A 1 71 ? 11.116 -0.038 -15.138 1.00 82.56 71 TYR A N 1
ATOM 579 C CA . TYR A 1 71 ? 12.564 0.104 -15.078 1.00 82.56 71 TYR A CA 1
ATOM 580 C C . TYR A 1 71 ? 13.084 0.833 -16.319 1.00 82.56 71 TYR A C 1
ATOM 582 O O . TYR A 1 71 ? 12.867 0.388 -17.450 1.00 82.56 71 TYR A O 1
ATOM 590 N N . THR A 1 72 ? 13.790 1.943 -16.102 1.00 83.44 72 THR A N 1
ATOM 591 C CA . THR A 1 72 ? 14.459 2.716 -17.154 1.00 83.44 72 THR A CA 1
ATOM 592 C C . THR A 1 72 ? 15.976 2.590 -16.991 1.00 83.44 72 THR A C 1
ATOM 594 O O . THR A 1 72 ? 16.532 3.044 -15.994 1.00 83.44 72 THR A O 1
ATOM 597 N N . ALA A 1 73 ? 16.666 2.014 -17.980 1.00 87.94 73 ALA A N 1
ATOM 598 C CA . ALA A 1 73 ? 18.128 1.928 -18.009 1.00 87.94 73 ALA A CA 1
ATOM 599 C C . ALA A 1 73 ? 18.719 2.796 -19.121 1.00 87.94 73 ALA A C 1
ATOM 601 O O . ALA A 1 73 ? 18.143 2.932 -20.199 1.00 87.94 73 ALA A O 1
ATOM 602 N N . THR A 1 74 ? 19.894 3.367 -18.864 1.00 91.44 74 THR A N 1
ATOM 603 C CA . THR A 1 74 ? 20.716 4.041 -19.875 1.00 91.44 74 THR A CA 1
ATOM 604 C C . THR A 1 74 ? 22.103 3.418 -19.864 1.00 91.44 74 THR A C 1
ATOM 606 O O . THR A 1 74 ? 22.762 3.397 -18.827 1.00 91.44 74 THR A O 1
ATOM 609 N N . GLU A 1 75 ? 22.551 2.937 -21.020 1.00 94.44 75 GLU A N 1
ATOM 610 C CA . GLU A 1 75 ? 23.902 2.413 -21.221 1.00 94.44 75 GLU A CA 1
ATOM 611 C C . GLU A 1 75 ? 24.691 3.389 -22.095 1.00 94.44 75 GLU A C 1
ATOM 613 O O . GLU A 1 75 ? 24.178 3.910 -23.085 1.00 94.44 75 GLU A O 1
ATOM 618 N N . ASN A 1 76 ? 25.942 3.658 -21.724 1.00 94.69 76 ASN A N 1
ATOM 619 C CA . ASN A 1 76 ? 26.818 4.559 -22.463 1.00 94.69 76 ASN A CA 1
ATOM 620 C C . ASN A 1 76 ? 28.156 3.868 -22.727 1.00 94.69 76 ASN A C 1
ATOM 622 O O . ASN A 1 76 ? 28.852 3.482 -21.788 1.00 94.69 76 ASN A O 1
ATOM 626 N N . TYR A 1 77 ? 28.526 3.760 -24.000 1.00 94.38 77 TYR A N 1
ATOM 627 C CA . TYR A 1 77 ? 29.791 3.180 -24.441 1.00 94.38 77 TYR A CA 1
ATOM 628 C C . TYR A 1 77 ? 30.579 4.237 -25.210 1.00 94.38 77 TYR A C 1
ATOM 630 O O . TYR A 1 77 ? 30.027 4.930 -26.062 1.00 94.38 77 TYR A O 1
ATOM 638 N N . SER A 1 78 ? 31.875 4.351 -24.921 1.00 93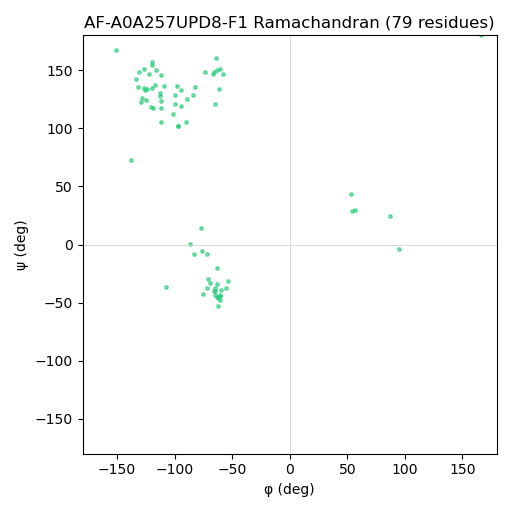.56 78 SER A N 1
ATOM 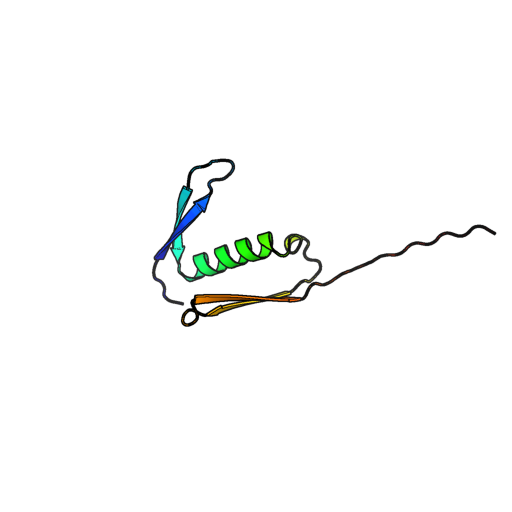639 C CA . SER A 1 78 ? 32.789 5.231 -25.648 1.00 93.56 78 SER A CA 1
ATOM 640 C C . SER A 1 78 ? 33.960 4.413 -26.177 1.00 93.56 78 SER A C 1
ATOM 642 O O . SER A 1 78 ? 34.530 3.594 -25.451 1.00 93.56 78 SER A O 1
ATOM 644 N N . HIS A 1 79 ? 34.300 4.620 -27.444 1.00 92.69 79 HIS A N 1
ATOM 645 C CA . HIS A 1 79 ? 35.391 3.936 -28.127 1.00 92.69 79 HIS A CA 1
ATOM 646 C C . HIS A 1 79 ? 36.247 4.967 -28.866 1.00 92.69 79 HIS A C 1
ATOM 648 O O . HIS A 1 79 ? 35.714 5.850 -29.536 1.00 92.69 79 HIS A O 1
ATOM 654 N N . GLU A 1 80 ? 37.565 4.833 -28.745 1.00 73.44 80 GLU A N 1
ATOM 655 C CA . GLU A 1 80 ? 38.570 5.607 -29.477 1.00 73.44 80 GLU A CA 1
ATOM 656 C C . GLU A 1 80 ? 39.367 4.627 -30.353 1.00 73.44 80 GLU A C 1
ATOM 658 O O . GLU A 1 80 ? 39.660 3.514 -29.907 1.00 73.44 80 GLU A O 1
ATOM 663 N N . PHE A 1 81 ? 39.645 5.009 -31.603 1.00 84.06 81 PHE A N 1
ATOM 664 C CA . PHE A 1 81 ? 40.294 4.172 -32.620 1.00 84.06 81 PHE A CA 1
ATOM 665 C C . PHE A 1 81 ? 41.598 4.803 -33.098 1.00 84.06 81 PHE A C 1
ATOM 667 O O . PHE A 1 81 ? 41.590 6.033 -33.338 1.00 84.06 81 PHE A O 1
#

Radius of gyration: 18.95 Å; Cα contacts (8 Å, |Δi|>4): 77; chains: 1; bounding box: 58×24×54 Å

Sequence (81 aa):
LPDERIEIFRPGWDSPDMERQTHTVREAIEALSYDFLAQTHCGWENNDGAYGDFIFDVTECSITLDYNERYTATENYSHEF

Nearest PDB structures (foldseek):
  8gym-assembly1_2K  TM=3.439E-01  e=5.459E+00  Tetrahymena thermophila SB210

Foldseek 3Di:
DDQDKDWDWDQDDVHNDIDIDIDGPVVVVVVVVVVVCCVPPPPVVVPPPKDWDWDCDPVVRDIDIDIDDDDDDDDDDDDDD

Mean predicted aligned error: 5.47 Å

Secondary structure (DSSP, 8-state):
----EEEEEEEPTTSSSEEEEEEEHHHHHHHHHHHHHHHH-TTGGG-SS-EEEEEEETTTTEEEEEEE-------------

Solvent-accessible surface area (backbone atoms only — not comparable to full-atom values): 5398 Å² total; per-residue (Å²): 128,69,86,54,73,45,80,49,75,42,75,35,88,99,41,97,49,72,40,81,43,83,29,39,50,60,57,47,52,53,54,49,49,53,56,53,39,56,75,76,50,69,66,66,87,69,66,71,67,57,51,70,48,78,47,77,40,78,87,77,72,42,76,49,74,53,76,44,82,53,87,88,86,87,87,87,86,88,87,87,134

pLDDT: mean 90.74, std 6.26, range [71.69, 97.62]